Protein AF-A0A1E3R7S9-F1 (afdb_monomer)

Foldseek 3Di:
DFAAADDLVVLLVVLCVQLPDPQHDDPVRLVVLCVVLVFDQPDDPDRSSVRSSVSQVVVCVVVRGNVSVVVSVVVRLDCVVCVPPNVSNCVVVVNDVPPPPPPDPPDDDDDDD

Radius of gyration: 19.8 Å; Cα contacts (8 Å, |Δi|>4): 98; chains: 1; bounding box: 71×35×35 Å

pLDDT: mean 77.7, std 20.43, range [36.31, 97.75]

Structure (mmCIF, N/CA/C/O backbone):
data_AF-A0A1E3R7S9-F1
#
_entry.id   AF-A0A1E3R7S9-F1
#
loop_
_atom_site.group_PDB
_atom_site.id
_atom_site.type_symbol
_atom_site.label_atom_id
_atom_site.label_alt_id
_atom_site.label_comp_id
_atom_site.label_asym_id
_atom_site.label_entity_id
_atom_site.label_seq_id
_atom_site.pdbx_PDB_ins_code
_atom_site.Cartn_x
_atom_site.Cartn_y
_atom_site.Cartn_z
_atom_site.occupancy
_atom_site.B_iso_or_equiv
_atom_site.auth_seq_id
_atom_site.auth_comp_id
_atom_site.auth_asym_id
_atom_site.auth_atom_id
_atom_site.pdbx_PDB_model_num
ATOM 1 N N . MET A 1 1 ? -3.585 -13.710 18.405 1.00 49.56 1 MET A N 1
ATOM 2 C CA . MET A 1 1 ? -3.808 -12.308 18.812 1.00 49.56 1 MET A CA 1
ATOM 3 C C . MET A 1 1 ? -3.700 -11.462 17.555 1.00 49.56 1 MET A C 1
ATOM 5 O O . MET A 1 1 ? -2.674 -11.603 16.899 1.00 49.56 1 MET A O 1
ATOM 9 N N . PRO A 1 2 ? -4.729 -10.700 17.144 1.00 64.00 2 PRO A N 1
ATOM 10 C CA . PRO A 1 2 ? -4.579 -9.788 16.014 1.00 64.00 2 PRO A CA 1
ATOM 11 C C . PRO A 1 2 ? -3.532 -8.725 16.364 1.00 64.00 2 PRO A C 1
ATOM 13 O O . PRO A 1 2 ? -3.499 -8.232 17.492 1.00 64.00 2 PRO A O 1
ATOM 16 N N . GLU A 1 3 ? -2.646 -8.423 15.420 1.00 73.31 3 GLU A N 1
ATOM 17 C CA . GLU A 1 3 ? -1.659 -7.356 15.574 1.00 73.31 3 GLU A CA 1
ATOM 18 C C . GLU A 1 3 ? -2.368 -6.004 15.731 1.00 73.31 3 GLU A C 1
ATOM 20 O O . GLU A 1 3 ? -3.411 -5.764 15.119 1.00 73.31 3 GLU A O 1
ATOM 25 N N . GLN A 1 4 ? -1.827 -5.117 16.566 1.00 86.94 4 GLN A N 1
ATOM 26 C CA . GLN A 1 4 ? -2.429 -3.806 16.777 1.00 86.94 4 GLN A CA 1
ATOM 27 C C . GLN A 1 4 ? -2.299 -2.931 15.523 1.00 86.94 4 GLN A C 1
ATOM 29 O O . GLN A 1 4 ? -1.280 -2.965 14.836 1.00 86.94 4 GLN A O 1
ATOM 34 N N . ALA A 1 5 ? -3.334 -2.133 15.239 1.00 93.50 5 ALA A N 1
ATOM 35 C CA . ALA A 1 5 ? -3.341 -1.181 14.133 1.00 93.50 5 ALA A CA 1
ATOM 36 C C . ALA A 1 5 ? -2.076 -0.305 14.123 1.00 93.50 5 ALA A C 1
ATOM 38 O O . ALA A 1 5 ? -1.662 0.245 15.149 1.00 93.50 5 ALA A O 1
ATOM 39 N N . TRP A 1 6 ? -1.470 -0.160 12.948 1.00 95.00 6 TRP A N 1
ATOM 40 C CA . TRP A 1 6 ? -0.283 0.660 12.762 1.00 95.00 6 TRP A CA 1
ATOM 41 C C . TRP A 1 6 ? -0.626 2.149 12.795 1.00 95.00 6 TRP A C 1
ATOM 43 O O . TRP A 1 6 ? -1.699 2.579 12.368 1.00 95.00 6 TRP A O 1
ATOM 53 N N . LYS A 1 7 ? 0.314 2.965 13.279 1.00 96.81 7 LYS A N 1
ATOM 54 C CA . LYS A 1 7 ? 0.189 4.429 13.253 1.00 96.81 7 LYS A CA 1
ATOM 55 C C . LYS A 1 7 ? 0.288 4.939 11.814 1.00 96.81 7 LYS A C 1
ATOM 57 O O . LYS A 1 7 ? 0.999 4.348 11.004 1.00 96.81 7 LYS A O 1
ATOM 62 N N . LEU A 1 8 ? -0.332 6.090 11.533 1.00 96.12 8 LEU A N 1
ATOM 63 C CA . LEU A 1 8 ? -0.296 6.715 10.204 1.00 96.12 8 LEU A CA 1
ATOM 64 C C . LEU A 1 8 ? 1.134 6.842 9.661 1.00 96.12 8 LEU A C 1
ATOM 66 O O . LEU A 1 8 ? 1.384 6.403 8.551 1.00 96.12 8 LEU A O 1
ATOM 70 N N . GLY A 1 9 ? 2.091 7.310 10.472 1.00 95.94 9 GLY A N 1
ATOM 71 C CA . GLY A 1 9 ? 3.488 7.436 10.034 1.00 95.94 9 GLY A CA 1
ATOM 72 C C . GLY A 1 9 ? 4.129 6.119 9.569 1.00 95.94 9 GLY A C 1
ATOM 73 O O . GLY A 1 9 ? 4.951 6.131 8.657 1.00 95.94 9 GLY A O 1
ATOM 74 N N . THR A 1 10 ? 3.728 4.976 10.136 1.00 96.44 10 THR A N 1
ATOM 75 C CA . THR A 1 10 ? 4.169 3.653 9.664 1.00 96.44 10 THR A CA 1
ATOM 76 C C . THR A 1 10 ? 3.558 3.331 8.300 1.00 96.44 10 THR A C 1
ATOM 78 O O . THR A 1 10 ? 4.271 2.877 7.409 1.00 96.44 10 THR A O 1
ATOM 81 N N . LEU A 1 11 ? 2.264 3.611 8.110 1.00 96.56 11 LEU A N 1
ATOM 82 C CA . LEU A 1 11 ? 1.581 3.433 6.823 1.00 96.56 11 LEU A CA 1
ATOM 83 C C . LEU A 1 11 ? 2.208 4.316 5.738 1.00 96.56 11 LEU A C 1
ATOM 85 O O . LEU A 1 11 ? 2.498 3.820 4.650 1.00 96.56 11 LEU A O 1
ATOM 89 N N . THR A 1 12 ? 2.494 5.580 6.059 1.00 95.88 12 THR A N 1
ATOM 90 C CA . THR A 1 12 ? 3.179 6.531 5.177 1.00 95.88 12 THR A CA 1
ATOM 91 C C . THR A 1 12 ? 4.543 6.003 4.747 1.00 95.88 12 THR A C 1
ATOM 93 O O . THR A 1 12 ? 4.834 5.954 3.554 1.00 95.88 12 THR A O 1
ATOM 96 N N . ALA A 1 13 ? 5.374 5.571 5.702 1.00 93.38 13 ALA A N 1
ATOM 97 C CA . ALA A 1 13 ? 6.723 5.092 5.416 1.00 93.38 13 ALA A CA 1
ATOM 98 C C . ALA A 1 13 ? 6.706 3.856 4.502 1.00 93.38 13 ALA A C 1
ATOM 100 O O . ALA A 1 13 ? 7.421 3.810 3.502 1.00 93.38 13 ALA A O 1
ATOM 101 N N . VAL A 1 14 ? 5.835 2.882 4.789 1.00 93.12 14 VAL A N 1
ATOM 102 C CA . VAL A 1 14 ? 5.661 1.692 3.942 1.00 93.12 14 VAL A CA 1
ATOM 103 C C . VAL A 1 14 ? 5.185 2.085 2.542 1.00 93.12 14 VAL A C 1
ATOM 105 O O . VAL A 1 14 ? 5.730 1.614 1.543 1.00 93.12 14 VAL A O 1
ATOM 108 N N . ALA A 1 15 ? 4.187 2.964 2.448 1.00 94.00 15 ALA A N 1
ATOM 109 C CA . ALA A 1 15 ? 3.637 3.407 1.174 1.00 94.00 15 ALA A CA 1
ATOM 110 C C . ALA A 1 15 ? 4.664 4.168 0.321 1.00 94.00 15 ALA A C 1
ATOM 112 O O . ALA A 1 15 ? 4.676 4.013 -0.900 1.00 94.00 15 ALA A O 1
ATOM 113 N N . GLN A 1 16 ? 5.543 4.955 0.945 1.00 90.94 16 GLN A N 1
ATOM 114 C CA . GLN A 1 16 ? 6.640 5.645 0.265 1.00 90.94 16 GLN A CA 1
ATOM 115 C C . GLN A 1 16 ? 7.668 4.664 -0.300 1.00 90.94 16 GLN A C 1
ATOM 117 O O . GLN A 1 16 ? 7.999 4.772 -1.476 1.00 90.94 16 GLN A O 1
ATOM 122 N N . VAL A 1 17 ? 8.093 3.666 0.482 1.00 88.88 17 VAL A N 1
ATOM 123 C CA . VAL A 1 17 ? 9.030 2.626 0.018 1.00 88.88 17 VAL A CA 1
ATOM 124 C C . VAL A 1 17 ? 8.440 1.833 -1.150 1.00 88.88 17 VAL A C 1
ATOM 126 O O . VAL A 1 17 ? 9.085 1.652 -2.179 1.00 88.88 17 VAL A O 1
ATOM 129 N N . LEU A 1 18 ? 7.187 1.388 -1.032 1.00 88.75 18 LEU A N 1
ATOM 130 C CA . LEU A 1 18 ? 6.524 0.626 -2.095 1.00 88.75 18 LEU A CA 1
ATOM 131 C C . LEU A 1 18 ? 6.176 1.488 -3.314 1.00 88.75 18 LEU A C 1
ATOM 133 O O . LEU A 1 18 ? 6.096 0.975 -4.428 1.00 88.75 18 LEU A O 1
ATOM 137 N N . GLY A 1 19 ? 5.941 2.783 -3.110 1.00 86.75 19 GLY A N 1
ATOM 138 C CA . GLY A 1 19 ? 5.589 3.753 -4.141 1.00 86.75 19 GLY A CA 1
ATOM 139 C C . GLY A 1 19 ? 6.782 4.445 -4.799 1.00 86.75 19 GLY A C 1
ATOM 140 O O . GLY A 1 19 ? 6.549 5.297 -5.662 1.00 86.75 19 GLY A O 1
ATOM 141 N N . ASP A 1 20 ? 8.016 4.097 -4.424 1.00 84.25 20 ASP A N 1
ATOM 142 C CA . ASP A 1 20 ? 9.240 4.727 -4.923 1.00 84.25 20 ASP A CA 1
ATOM 143 C C . ASP A 1 20 ? 9.319 4.731 -6.464 1.00 84.25 20 ASP A C 1
ATOM 145 O O . ASP A 1 20 ? 8.774 3.862 -7.156 1.00 84.25 20 ASP A O 1
ATOM 149 N N . THR A 1 21 ? 9.909 5.778 -7.037 1.00 63.34 21 THR A N 1
ATOM 150 C CA . THR A 1 21 ? 9.929 6.002 -8.490 1.00 63.34 21 THR A CA 1
ATOM 151 C C . THR A 1 21 ? 11.009 5.229 -9.231 1.00 63.34 21 THR A C 1
ATOM 153 O O . THR A 1 21 ? 10.804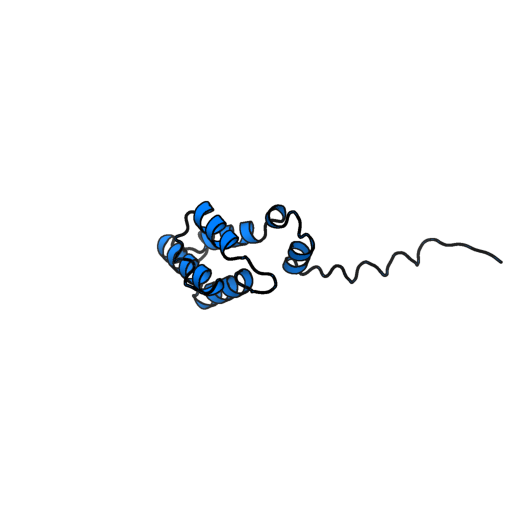 4.960 -10.413 1.00 63.34 21 THR A O 1
ATOM 156 N N . GLN A 1 22 ? 12.119 4.887 -8.578 1.00 64.94 22 GLN A N 1
ATOM 157 C CA . GLN A 1 22 ? 13.223 4.167 -9.209 1.00 64.94 22 GLN A CA 1
ATOM 158 C C . GLN A 1 22 ? 12.959 2.665 -9.162 1.00 64.94 22 GLN A C 1
ATOM 160 O O . GLN A 1 22 ? 12.951 2.010 -10.203 1.00 64.94 22 GLN A O 1
ATOM 165 N N . ASP A 1 23 ? 12.604 2.161 -7.979 1.00 66.06 23 ASP A N 1
ATOM 166 C CA . ASP A 1 23 ? 12.537 0.719 -7.732 1.00 66.06 23 ASP A CA 1
ATOM 167 C C . ASP A 1 23 ? 11.218 0.260 -7.100 1.00 66.06 23 ASP A C 1
ATOM 169 O O . ASP A 1 23 ? 11.098 -0.902 -6.707 1.00 66.06 23 ASP A O 1
ATOM 173 N N . GLY A 1 24 ? 10.210 1.133 -6.989 1.00 75.06 24 GLY A N 1
ATOM 174 C CA . GLY A 1 24 ? 8.894 0.822 -6.417 1.00 75.06 24 GLY A CA 1
ATOM 175 C C . GLY A 1 24 ? 7.886 0.235 -7.415 1.00 75.06 24 GLY A C 1
ATOM 176 O O . GLY A 1 24 ? 8.145 0.077 -8.608 1.00 75.06 24 GLY A O 1
ATOM 177 N N . LEU A 1 25 ? 6.694 -0.108 -6.923 1.00 84.00 25 LEU A N 1
ATOM 178 C CA . LEU A 1 25 ? 5.573 -0.570 -7.744 1.00 84.00 25 LEU A CA 1
ATOM 179 C C . LEU A 1 25 ? 5.150 0.529 -8.728 1.00 84.00 25 LEU A C 1
ATOM 181 O O . LEU A 1 25 ? 5.126 1.718 -8.391 1.00 84.00 25 LEU A O 1
ATOM 185 N N . ASN A 1 26 ? 4.785 0.147 -9.951 1.00 88.31 26 ASN A N 1
ATOM 186 C CA . ASN A 1 26 ? 4.164 1.070 -10.898 1.00 88.31 26 ASN A CA 1
ATOM 187 C C . ASN A 1 26 ? 2.643 1.186 -10.657 1.00 88.31 26 ASN A C 1
ATOM 189 O O . ASN A 1 26 ? 2.041 0.396 -9.929 1.00 88.31 26 ASN A O 1
ATOM 193 N N . GLY A 1 27 ? 2.002 2.180 -11.280 1.00 88.19 27 GLY A N 1
ATOM 194 C CA . GLY A 1 27 ? 0.572 2.444 -11.080 1.00 88.19 27 GLY A CA 1
ATOM 195 C C . GLY A 1 27 ? -0.349 1.275 -11.458 1.00 88.19 27 GLY A C 1
ATOM 196 O O . GLY A 1 27 ? -1.391 1.098 -10.824 1.00 88.19 27 GLY A O 1
ATOM 197 N N . TYR A 1 28 ? 0.040 0.461 -12.443 1.00 88.94 28 TYR A N 1
ATOM 198 C CA . TYR A 1 28 ? -0.707 -0.730 -12.849 1.00 88.94 28 TYR A CA 1
ATOM 199 C C . TYR A 1 28 ? -0.591 -1.847 -11.803 1.00 88.94 28 TYR A C 1
ATOM 201 O O . TYR A 1 28 ? -1.607 -2.383 -11.365 1.00 88.94 28 TYR A O 1
ATOM 209 N N . GLN A 1 29 ? 0.626 -2.142 -11.335 1.00 89.50 29 GLN A N 1
ATOM 210 C CA . GLN A 1 29 ? 0.880 -3.145 -10.294 1.00 89.50 29 GLN A CA 1
ATOM 211 C C . GLN A 1 29 ? 0.150 -2.814 -8.989 1.00 89.50 29 GLN A C 1
ATOM 213 O O . GLN A 1 29 ? -0.410 -3.709 -8.361 1.00 89.50 29 GLN A O 1
ATOM 218 N N . ILE A 1 30 ? 0.108 -1.531 -8.611 1.00 92.69 30 ILE A N 1
ATOM 219 C CA . ILE A 1 30 ? -0.652 -1.068 -7.443 1.00 92.69 30 ILE A CA 1
ATOM 220 C C . ILE A 1 30 ? -2.135 -1.421 -7.599 1.00 92.69 30 ILE A C 1
ATOM 222 O O . ILE A 1 30 ? -2.695 -2.068 -6.722 1.00 92.69 30 ILE A O 1
ATOM 226 N N . GLY A 1 31 ? -2.755 -1.064 -8.729 1.00 93.19 31 GLY A N 1
ATOM 227 C CA . GLY A 1 31 ? -4.171 -1.367 -8.968 1.00 93.19 31 GLY A CA 1
ATOM 228 C C . GLY A 1 31 ? -4.466 -2.869 -8.979 1.00 93.19 31 GLY A C 1
ATOM 229 O O . GLY A 1 31 ? -5.432 -3.313 -8.366 1.00 93.19 31 GLY A O 1
ATOM 230 N N . GLN A 1 32 ? -3.600 -3.665 -9.614 1.00 92.19 32 GLN A N 1
ATOM 231 C CA . GLN A 1 32 ? -3.726 -5.126 -9.644 1.00 92.19 32 GLN A CA 1
ATOM 232 C C . GLN A 1 32 ? -3.663 -5.744 -8.241 1.00 92.19 32 GLN A C 1
ATOM 234 O O . GLN A 1 32 ? -4.498 -6.582 -7.902 1.00 92.19 32 GLN A O 1
ATOM 239 N N . LEU A 1 33 ? -2.702 -5.329 -7.408 1.00 93.44 33 LEU A N 1
ATOM 240 C CA . LEU A 1 33 ? -2.560 -5.847 -6.045 1.00 93.44 33 LEU A CA 1
ATOM 241 C C . LEU A 1 33 ? -3.708 -5.404 -5.133 1.00 93.44 33 LEU A C 1
ATOM 243 O O . LEU A 1 33 ? -4.234 -6.233 -4.392 1.00 93.44 33 LEU A O 1
ATOM 247 N N . LEU A 1 34 ? -4.127 -4.136 -5.212 1.00 95.56 34 LEU A N 1
ATOM 248 C CA . LEU A 1 34 ? -5.275 -3.631 -4.452 1.00 95.56 34 LEU A CA 1
ATOM 249 C C . LEU A 1 34 ? -6.550 -4.404 -4.813 1.00 95.56 34 LEU A C 1
ATOM 251 O O . LEU A 1 34 ? -7.226 -4.916 -3.920 1.00 95.56 34 LEU A O 1
ATOM 255 N N . GLY A 1 35 ? -6.818 -4.595 -6.109 1.00 95.19 35 GLY A N 1
ATOM 256 C CA . GLY A 1 35 ? -7.956 -5.385 -6.583 1.00 95.19 35 GLY A CA 1
ATOM 257 C C . GLY A 1 35 ? -7.894 -6.847 -6.134 1.00 95.19 35 GLY A C 1
ATOM 258 O O . GLY A 1 35 ? -8.861 -7.363 -5.575 1.00 95.19 35 GLY A O 1
ATOM 259 N N . ARG A 1 36 ? -6.737 -7.509 -6.291 1.00 94.44 36 ARG A N 1
ATOM 260 C CA . ARG A 1 36 ? -6.533 -8.909 -5.870 1.00 94.44 36 ARG A CA 1
ATOM 261 C C . ARG A 1 36 ? -6.766 -9.113 -4.372 1.00 94.44 36 ARG A C 1
ATOM 263 O O . ARG A 1 36 ? -7.236 -10.173 -3.967 1.00 94.44 36 ARG A O 1
ATOM 270 N N . LEU A 1 37 ? -6.422 -8.123 -3.550 1.00 95.12 37 LEU A N 1
ATOM 271 C CA . LEU A 1 37 ? -6.549 -8.186 -2.093 1.00 95.12 37 LEU A CA 1
ATOM 272 C C . LEU A 1 37 ? -7.852 -7.580 -1.559 1.00 95.12 37 LEU A C 1
ATOM 274 O O . LEU A 1 37 ? -8.027 -7.506 -0.339 1.00 95.12 37 LEU A O 1
ATOM 278 N N . ASN A 1 38 ? -8.774 -7.200 -2.451 1.00 95.75 38 ASN A N 1
ATOM 279 C CA . ASN A 1 38 ? -10.035 -6.542 -2.121 1.00 95.75 38 ASN A CA 1
ATOM 280 C C . ASN A 1 38 ? -9.817 -5.314 -1.216 1.00 95.75 38 ASN A C 1
ATOM 282 O O . ASN A 1 38 ? -10.396 -5.187 -0.133 1.00 95.75 38 ASN A O 1
ATOM 286 N N . MET A 1 39 ? -8.880 -4.460 -1.618 1.00 96.62 39 MET A N 1
ATOM 287 C CA . MET A 1 39 ? -8.585 -3.180 -0.987 1.00 96.62 39 MET A CA 1
ATOM 288 C C . MET A 1 39 ? -9.111 -2.072 -1.892 1.00 96.62 39 MET A C 1
ATOM 290 O O . MET A 1 39 ? -8.876 -2.097 -3.100 1.00 96.62 39 MET A O 1
ATOM 294 N N . GLU A 1 40 ? -9.833 -1.117 -1.309 1.00 96.12 40 GLU A N 1
ATOM 295 C CA . GLU A 1 40 ? -10.384 0.010 -2.056 1.00 96.12 40 GLU A CA 1
ATOM 296 C C . GLU A 1 40 ? -9.259 0.845 -2.674 1.00 96.12 40 GLU A C 1
ATOM 298 O O . GLU A 1 40 ? -8.295 1.217 -2.000 1.00 96.12 40 GLU A O 1
ATOM 303 N N . ASP A 1 41 ? -9.393 1.135 -3.964 1.00 95.31 41 ASP A N 1
ATOM 304 C CA . ASP A 1 41 ? -8.429 1.916 -4.717 1.00 95.31 41 ASP A CA 1
ATOM 305 C C . ASP A 1 41 ? -8.925 3.364 -4.873 1.00 95.31 41 ASP A C 1
ATOM 307 O O . ASP A 1 41 ? -9.890 3.599 -5.603 1.00 95.31 41 ASP A O 1
ATOM 311 N N . PRO A 1 42 ? -8.273 4.355 -4.234 1.00 92.06 42 PRO A N 1
ATOM 312 C CA . PRO A 1 42 ? -8.676 5.761 -4.312 1.00 92.06 42 PRO A CA 1
ATOM 313 C C . PRO A 1 42 ? -8.410 6.388 -5.693 1.00 92.06 42 PRO A C 1
ATOM 315 O O . PRO A 1 42 ? -8.766 7.543 -5.925 1.00 92.06 42 PRO A O 1
ATOM 318 N N . GLY A 1 43 ? -7.797 5.640 -6.617 1.00 85.69 43 GLY A N 1
ATOM 319 C CA . GLY A 1 43 ? -7.636 6.013 -8.015 1.00 85.69 43 GLY A CA 1
ATOM 320 C C . GLY A 1 43 ? -6.245 6.539 -8.375 1.00 85.69 43 GLY A C 1
ATOM 321 O O . GLY A 1 43 ? -5.418 6.895 -7.533 1.00 85.69 43 GLY A O 1
ATOM 322 N N . ALA A 1 44 ? -5.978 6.594 -9.683 1.00 78.94 44 ALA A N 1
ATOM 323 C CA . ALA A 1 44 ? -4.670 6.945 -10.246 1.00 78.94 44 ALA A CA 1
ATOM 324 C C . ALA A 1 44 ? -4.358 8.457 -10.270 1.00 78.94 44 ALA A C 1
ATOM 326 O O . ALA A 1 44 ? -3.268 8.838 -10.686 1.00 78.94 44 ALA A O 1
ATOM 327 N N . GLY A 1 45 ? -5.286 9.316 -9.827 1.00 84.44 45 GLY A N 1
ATOM 328 C CA . GLY A 1 45 ? -5.070 10.768 -9.726 1.00 84.44 45 GLY A CA 1
ATOM 329 C C . GLY A 1 45 ? -4.135 11.185 -8.582 1.00 84.44 45 GLY A C 1
ATOM 330 O O . GLY A 1 45 ? -3.716 12.338 -8.514 1.00 84.44 45 GLY A O 1
ATOM 331 N N . LEU A 1 46 ? -3.797 10.255 -7.685 1.00 87.94 46 LEU A N 1
ATOM 332 C CA . LEU A 1 46 ? -2.850 10.454 -6.592 1.00 87.94 46 LEU A CA 1
ATOM 333 C C . LEU A 1 46 ? -1.438 10.017 -6.996 1.00 87.94 46 LEU A C 1
ATOM 335 O O . LEU A 1 46 ? -1.249 9.138 -7.840 1.00 87.94 46 LEU A O 1
ATOM 339 N N . THR A 1 47 ? -0.421 10.566 -6.323 1.00 92.44 47 THR A N 1
ATOM 340 C CA . THR A 1 47 ? 0.922 9.976 -6.401 1.00 92.44 47 THR A CA 1
ATOM 341 C C . THR A 1 47 ? 0.870 8.527 -5.908 1.00 92.44 47 THR A C 1
ATOM 343 O O . THR A 1 47 ? 0.066 8.185 -5.040 1.00 92.44 47 THR A O 1
ATOM 346 N N . LYS A 1 48 ? 1.745 7.664 -6.437 1.00 92.44 48 LYS A N 1
ATOM 347 C CA . LYS A 1 48 ? 1.757 6.223 -6.128 1.00 92.44 48 LYS A CA 1
ATOM 348 C C . LYS A 1 48 ? 1.733 5.932 -4.623 1.00 92.44 48 LYS A C 1
ATOM 350 O O . LYS A 1 48 ? 0.924 5.129 -4.171 1.00 92.44 48 LYS A O 1
ATOM 355 N N . TRP A 1 49 ? 2.572 6.624 -3.852 1.00 93.50 49 TRP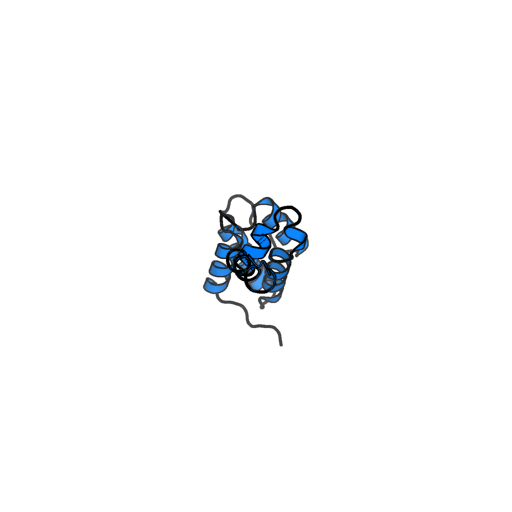 A N 1
ATOM 356 C CA . TRP A 1 49 ? 2.628 6.446 -2.403 1.00 93.50 49 TRP A CA 1
ATOM 357 C C . TRP A 1 49 ? 1.372 6.967 -1.689 1.00 93.50 49 TRP A C 1
ATOM 359 O O . TRP A 1 49 ? 0.890 6.299 -0.785 1.00 93.50 49 TRP A O 1
ATOM 369 N N . LYS A 1 50 ? 0.777 8.092 -2.117 1.00 95.44 50 LYS A N 1
ATOM 370 C CA . LYS A 1 50 ? -0.477 8.601 -1.524 1.00 95.44 50 LYS A CA 1
ATOM 371 C C . LYS A 1 50 ? -1.646 7.661 -1.798 1.00 95.44 50 LYS A C 1
ATOM 373 O O . LYS A 1 50 ? -2.455 7.414 -0.916 1.00 95.44 50 LYS A O 1
ATOM 378 N N . ARG A 1 51 ? -1.706 7.088 -3.005 1.00 95.88 51 ARG A N 1
ATOM 379 C CA . ARG A 1 51 ? -2.692 6.059 -3.369 1.00 95.88 51 ARG A CA 1
ATOM 380 C C . ARG A 1 51 ? -2.594 4.835 -2.455 1.00 95.88 51 ARG A C 1
ATOM 382 O O . ARG A 1 51 ? -3.619 4.326 -2.019 1.00 95.88 51 ARG A O 1
ATOM 389 N N . LEU A 1 52 ? -1.372 4.380 -2.165 1.00 96.50 52 LEU A N 1
ATOM 390 C CA . LEU A 1 52 ? -1.123 3.257 -1.256 1.00 96.50 52 LEU A CA 1
ATOM 391 C C . LEU A 1 52 ? -1.455 3.604 0.199 1.00 96.50 52 LEU A C 1
ATOM 393 O O . LEU A 1 52 ? -2.141 2.827 0.851 1.00 96.50 52 LEU A O 1
ATOM 397 N N . GLU A 1 53 ? -1.016 4.762 0.693 1.00 97.38 53 GLU A N 1
ATOM 398 C CA . GLU A 1 53 ? -1.311 5.227 2.053 1.00 97.38 53 GLU A CA 1
ATOM 399 C C . GLU A 1 53 ? -2.821 5.290 2.302 1.00 97.38 53 GLU A C 1
ATOM 401 O O . GLU A 1 53 ? -3.309 4.679 3.250 1.00 97.38 53 GLU A O 1
ATOM 406 N N . GLU A 1 54 ? -3.568 5.950 1.415 1.00 97.50 54 GLU A N 1
ATOM 407 C CA . GLU A 1 54 ? -5.028 6.052 1.489 1.00 97.50 54 GLU A CA 1
ATOM 408 C C . GLU A 1 54 ? -5.699 4.672 1.488 1.00 97.50 54 GLU A C 1
ATOM 410 O O . GLU A 1 54 ? -6.553 4.394 2.332 1.00 97.50 54 GLU A O 1
ATOM 415 N N . ALA A 1 55 ? -5.282 3.771 0.593 1.00 97.75 55 ALA A N 1
ATOM 416 C CA . ALA A 1 55 ? -5.812 2.410 0.547 1.00 97.75 55 ALA A CA 1
ATOM 417 C C . ALA A 1 55 ? -5.510 1.622 1.837 1.00 97.75 55 ALA A C 1
ATOM 419 O O . ALA A 1 55 ? -6.357 0.870 2.327 1.00 97.75 55 ALA A O 1
ATOM 420 N N . PHE A 1 56 ? -4.318 1.798 2.415 1.00 97.75 56 PHE A N 1
ATOM 421 C CA . PHE A 1 56 ? -3.914 1.136 3.655 1.00 97.75 56 PHE A CA 1
ATOM 422 C C . PHE A 1 56 ? -4.680 1.673 4.861 1.00 97.75 56 PHE A C 1
ATOM 424 O O . PHE A 1 56 ? -5.170 0.880 5.663 1.00 97.75 56 PHE A O 1
ATOM 431 N N . VAL A 1 57 ? -4.838 2.995 4.963 1.00 97.69 57 VAL A N 1
ATOM 432 C CA . VAL A 1 57 ? -5.629 3.643 6.017 1.00 97.69 57 VAL A CA 1
ATOM 433 C C . VAL A 1 57 ? -7.073 3.157 5.967 1.00 97.69 57 VAL A C 1
ATOM 435 O O . VAL A 1 57 ? -7.583 2.682 6.981 1.00 97.69 57 VAL A O 1
ATOM 438 N N . ARG A 1 58 ? -7.722 3.204 4.793 1.00 97.44 58 ARG A N 1
ATOM 439 C CA . ARG A 1 58 ? -9.106 2.727 4.623 1.00 97.44 58 ARG A CA 1
ATOM 440 C C . ARG A 1 58 ? -9.235 1.277 5.056 1.00 97.44 58 ARG A C 1
ATOM 442 O O . ARG A 1 58 ? -10.074 0.953 5.893 1.0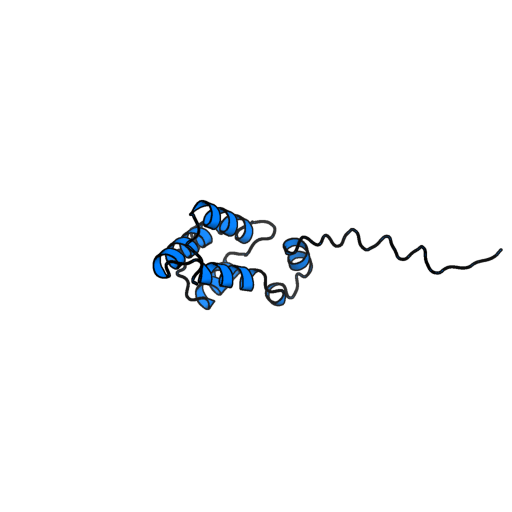0 97.44 58 ARG A O 1
ATOM 449 N N . ARG A 1 59 ? -8.346 0.416 4.553 1.00 97.38 59 ARG A N 1
ATOM 450 C CA . ARG A 1 59 ? -8.394 -1.012 4.853 1.00 97.38 59 ARG A CA 1
ATOM 451 C C . ARG A 1 59 ? -8.161 -1.316 6.332 1.00 97.38 59 ARG A C 1
ATOM 453 O O . ARG A 1 59 ? -8.880 -2.135 6.896 1.00 97.38 59 ARG A O 1
ATOM 460 N N . GLN A 1 60 ? -7.185 -0.667 6.962 1.00 96.31 60 GLN A N 1
ATOM 461 C CA . GLN A 1 60 ? -6.910 -0.860 8.384 1.00 96.31 60 GLN A CA 1
ATOM 462 C C . GLN A 1 60 ? -8.052 -0.343 9.258 1.00 96.31 60 GLN A C 1
ATOM 464 O O . GLN A 1 60 ? -8.371 -0.980 10.256 1.00 96.31 60 GLN A O 1
ATOM 469 N N . ASN A 1 61 ? -8.686 0.772 8.891 1.00 95.44 61 ASN A N 1
ATOM 470 C CA . ASN A 1 61 ? -9.840 1.294 9.621 1.00 95.44 61 ASN A CA 1
ATOM 471 C C . ASN A 1 61 ? -11.037 0.335 9.549 1.00 95.44 61 ASN A C 1
ATOM 473 O O . ASN A 1 61 ? -11.764 0.206 10.530 1.00 95.44 61 ASN A O 1
ATOM 477 N N . THR A 1 62 ? -11.225 -0.359 8.422 1.00 95.12 62 THR A N 1
ATOM 478 C CA . THR A 1 62 ? -12.247 -1.408 8.283 1.00 95.12 62 THR A CA 1
ATOM 479 C C . THR A 1 62 ? -11.920 -2.651 9.110 1.00 95.12 62 THR A C 1
ATOM 481 O O . THR A 1 62 ? -12.794 -3.176 9.792 1.00 95.12 62 THR A O 1
ATOM 484 N N . ASP A 1 63 ? -10.676 -3.131 9.051 1.00 94.12 63 ASP A N 1
ATOM 485 C CA . ASP A 1 63 ? -10.286 -4.401 9.676 1.00 94.12 63 ASP A 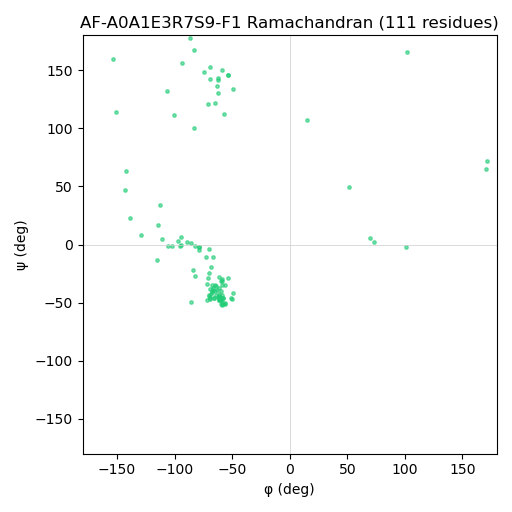CA 1
ATOM 486 C C . ASP A 1 63 ? -9.937 -4.255 11.177 1.00 94.12 63 ASP A C 1
ATOM 488 O O . ASP A 1 63 ? -9.940 -5.236 11.918 1.00 94.12 63 ASP A O 1
ATOM 492 N N . GLY A 1 64 ? -9.577 -3.053 11.636 1.00 94.50 64 GLY A N 1
ATOM 493 C CA . GLY A 1 64 ? -9.070 -2.786 12.989 1.00 94.50 64 GLY A CA 1
ATOM 494 C C . GLY A 1 64 ? -7.635 -3.274 13.251 1.00 94.50 64 GLY A C 1
ATOM 495 O O . GLY A 1 64 ? -7.129 -3.126 14.363 1.00 94.50 64 GLY A O 1
ATOM 496 N N . HIS A 1 65 ? -6.966 -3.850 12.247 1.00 93.88 65 HIS A N 1
ATOM 497 C CA . HIS A 1 65 ? -5.627 -4.441 12.352 1.00 93.88 65 HIS A CA 1
ATOM 498 C C . HIS A 1 65 ? -4.877 -4.416 10.999 1.00 93.88 65 HIS A C 1
A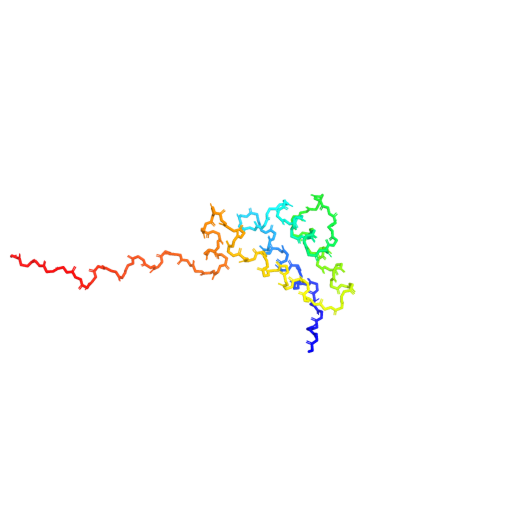TOM 500 O O . HIS A 1 65 ? -5.516 -4.368 9.942 1.00 93.88 65 HIS A O 1
ATOM 506 N N . PRO A 1 66 ? -3.534 -4.524 10.971 1.00 94.56 66 PRO A N 1
ATOM 507 C CA . PRO A 1 66 ? -2.729 -4.317 9.763 1.00 94.56 66 PRO A CA 1
ATOM 508 C C . PRO A 1 66 ? -2.577 -5.556 8.865 1.00 94.56 66 PRO A C 1
ATOM 510 O O . PRO A 1 66 ? -1.910 -5.486 7.835 1.00 94.56 66 PRO A O 1
ATOM 513 N N . GLN A 1 67 ? -3.194 -6.694 9.208 1.00 95.12 67 GLN A N 1
ATOM 514 C CA . GLN A 1 67 ? -2.965 -7.981 8.533 1.00 95.12 67 GLN A CA 1
ATOM 515 C C . GLN A 1 67 ? -3.053 -7.904 7.001 1.00 95.12 67 GLN A C 1
ATOM 517 O O . GLN A 1 67 ? -2.231 -8.491 6.297 1.00 95.12 67 GLN A O 1
ATOM 522 N N . ARG A 1 68 ? -4.030 -7.166 6.459 1.00 95.62 68 ARG A N 1
ATOM 523 C CA . ARG A 1 68 ? -4.185 -7.044 5.005 1.00 95.62 68 ARG A CA 1
ATOM 524 C C . ARG A 1 68 ? -3.038 -6.268 4.353 1.00 95.62 68 ARG A C 1
AT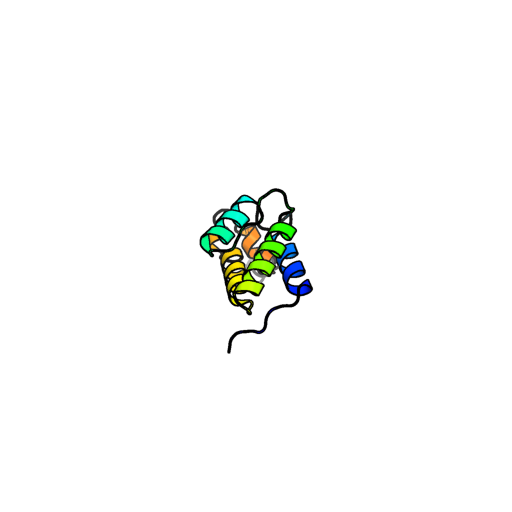OM 526 O O . ARG A 1 68 ? -2.627 -6.619 3.251 1.00 95.62 68 ARG A O 1
ATOM 533 N N . ILE A 1 69 ? -2.505 -5.260 5.040 1.00 95.69 69 ILE A N 1
ATOM 534 C CA . ILE A 1 69 ? -1.348 -4.477 4.589 1.00 95.69 69 ILE A CA 1
ATOM 535 C C . ILE A 1 69 ? -0.095 -5.360 4.596 1.00 95.69 69 ILE A C 1
ATOM 537 O O . ILE A 1 69 ? 0.679 -5.334 3.646 1.00 95.69 69 ILE A O 1
ATOM 541 N N . ILE A 1 70 ? 0.069 -6.219 5.606 1.00 94.31 70 ILE A N 1
ATOM 542 C CA . ILE A 1 70 ? 1.173 -7.190 5.665 1.00 94.31 70 ILE A CA 1
ATOM 543 C C . ILE A 1 70 ? 1.113 -8.149 4.474 1.00 94.31 70 ILE A C 1
ATOM 545 O O . ILE A 1 70 ? 2.110 -8.339 3.781 1.00 94.31 70 ILE A O 1
ATOM 549 N N . THR A 1 71 ? -0.066 -8.696 4.175 1.00 94.00 71 THR A N 1
ATOM 550 C CA . THR A 1 71 ? -0.264 -9.539 2.988 1.00 94.00 71 THR A CA 1
ATOM 551 C C . THR A 1 71 ? 0.014 -8.775 1.689 1.00 94.00 71 THR A C 1
ATOM 553 O O . THR A 1 71 ? 0.611 -9.334 0.770 1.00 94.00 71 THR A O 1
ATOM 556 N N . PHE A 1 72 ? -0.346 -7.488 1.610 1.00 94.94 72 PHE A N 1
ATOM 557 C CA . PHE A 1 72 ? 0.021 -6.636 0.475 1.00 94.94 72 PHE A CA 1
ATOM 558 C C . PHE A 1 72 ? 1.538 -6.552 0.302 1.00 94.94 72 PHE A C 1
ATOM 560 O O . PHE A 1 72 ? 2.032 -6.784 -0.800 1.00 94.94 72 PHE A O 1
ATOM 567 N N . ILE A 1 73 ? 2.279 -6.272 1.378 1.00 91.38 73 ILE A N 1
ATOM 568 C CA . ILE A 1 73 ? 3.747 -6.201 1.357 1.00 91.38 73 ILE A CA 1
ATOM 569 C C . ILE A 1 73 ? 4.339 -7.539 0.905 1.00 91.38 73 ILE A C 1
ATOM 571 O O . ILE A 1 73 ? 5.201 -7.558 0.032 1.00 91.38 73 ILE A O 1
ATOM 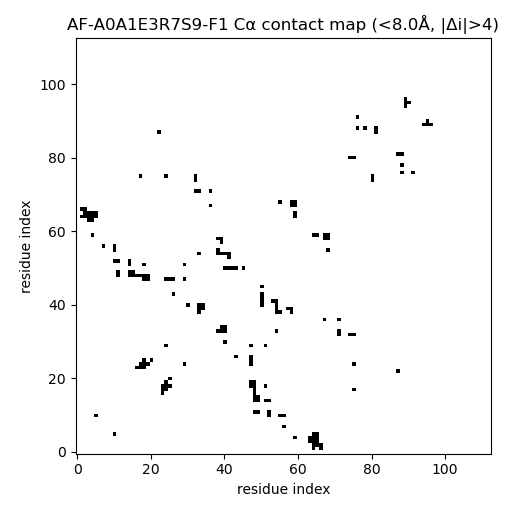575 N N . GLN A 1 74 ? 3.849 -8.658 1.443 1.00 89.75 74 GLN A N 1
ATOM 576 C CA . GLN A 1 74 ? 4.310 -9.997 1.068 1.00 89.75 74 GLN A CA 1
ATOM 577 C C . GLN A 1 74 ? 4.133 -10.265 -0.430 1.00 89.75 74 GLN A C 1
ATOM 579 O O . GLN A 1 74 ? 5.074 -10.706 -1.082 1.00 89.75 74 GLN A O 1
ATOM 584 N N . HIS A 1 75 ? 2.970 -9.937 -1.002 1.00 88.25 75 HIS A N 1
ATOM 585 C CA . HIS A 1 75 ? 2.762 -10.067 -2.444 1.00 88.25 75 HIS A CA 1
ATOM 586 C C . HIS A 1 75 ? 3.613 -9.079 -3.245 1.00 88.25 75 HIS A C 1
ATOM 588 O O . HIS A 1 75 ? 4.185 -9.457 -4.260 1.00 88.25 75 HIS A O 1
ATOM 594 N N . ALA A 1 76 ? 3.751 -7.831 -2.800 1.00 85.50 76 ALA A N 1
ATOM 595 C CA . ALA A 1 76 ? 4.610 -6.853 -3.464 1.00 85.50 76 ALA A CA 1
ATOM 596 C C . ALA A 1 76 ? 6.090 -7.284 -3.487 1.00 85.50 76 ALA A C 1
ATOM 598 O O . ALA A 1 76 ? 6.821 -6.905 -4.402 1.00 85.50 76 ALA A O 1
ATOM 599 N N . MET A 1 77 ? 6.513 -8.087 -2.506 1.00 78.88 77 MET A N 1
ATOM 600 C CA . MET A 1 77 ? 7.862 -8.641 -2.375 1.00 78.88 77 MET A CA 1
ATOM 601 C C . MET A 1 77 ? 8.025 -10.049 -2.971 1.00 78.88 77 MET A C 1
ATOM 603 O O . MET A 1 77 ? 9.135 -10.577 -2.955 1.00 78.88 77 MET A O 1
ATOM 607 N N . ASP A 1 78 ? 6.968 -10.645 -3.529 1.00 74.06 78 ASP A N 1
ATOM 608 C CA . ASP A 1 78 ? 7.021 -11.991 -4.106 1.00 74.06 78 ASP A CA 1
ATOM 609 C C . ASP A 1 78 ? 7.954 -12.028 -5.337 1.00 74.06 78 ASP A C 1
ATOM 611 O O . ASP A 1 78 ? 7.703 -11.288 -6.297 1.00 74.06 78 ASP A O 1
ATOM 615 N N . PRO A 1 79 ? 9.008 -12.873 -5.355 1.00 59.94 79 PRO A N 1
ATOM 616 C CA . PRO A 1 79 ? 9.946 -12.989 -6.474 1.00 59.94 79 PRO A CA 1
ATOM 617 C C . PRO A 1 79 ? 9.261 -13.246 -7.824 1.00 59.94 79 PRO A C 1
ATOM 619 O O . PRO A 1 79 ? 9.767 -12.801 -8.856 1.00 59.94 79 PRO A O 1
ATOM 622 N N . THR A 1 80 ? 8.090 -13.895 -7.853 1.00 62.25 80 THR A N 1
ATOM 623 C CA . THR A 1 80 ? 7.373 -14.150 -9.113 1.00 62.25 80 THR A CA 1
ATOM 624 C C . THR A 1 80 ? 6.823 -12.875 -9.756 1.00 62.25 80 THR A C 1
ATOM 626 O O . THR A 1 80 ? 6.569 -12.851 -10.957 1.00 62.25 80 THR A O 1
ATOM 629 N N . ASN A 1 81 ? 6.672 -11.788 -8.992 1.00 61.03 81 ASN A N 1
ATOM 630 C CA . ASN A 1 81 ? 6.284 -10.479 -9.527 1.00 61.03 81 ASN A CA 1
ATOM 631 C C . ASN A 1 81 ? 7.455 -9.724 -10.191 1.00 61.03 81 ASN A C 1
ATOM 633 O O . ASN A 1 81 ? 7.240 -8.650 -10.755 1.00 61.03 81 ASN A O 1
ATOM 637 N N . TYR A 1 82 ? 8.668 -10.292 -10.168 1.00 55.81 82 TYR A N 1
ATOM 638 C CA . TYR A 1 82 ? 9.879 -9.756 -10.804 1.00 55.81 82 TYR A CA 1
ATOM 639 C C . TYR A 1 82 ? 10.397 -10.644 -11.942 1.00 55.81 82 TYR A C 1
ATOM 641 O O . TYR A 1 82 ? 11.549 -10.505 -12.356 1.00 55.81 82 TYR A O 1
ATOM 649 N N . VAL A 1 83 ? 9.580 -11.567 -12.462 1.00 43.38 83 VAL A N 1
ATOM 650 C CA . VAL A 1 83 ? 9.950 -12.389 -13.625 1.00 43.38 83 VAL A CA 1
ATOM 651 C C . VAL A 1 83 ? 10.307 -11.456 -14.792 1.00 43.38 83 VAL A C 1
ATOM 653 O O . VAL A 1 83 ? 9.458 -10.727 -15.299 1.00 43.38 83 VAL A O 1
ATOM 656 N N . GLY A 1 84 ? 11.591 -11.441 -15.171 1.00 45.84 84 GLY A N 1
ATOM 657 C CA . GLY A 1 84 ? 12.159 -10.547 -16.191 1.00 45.84 84 GLY A CA 1
ATOM 658 C C . GLY A 1 84 ? 12.937 -9.325 -15.672 1.00 45.84 84 GLY A C 1
ATOM 659 O O . GLY A 1 84 ? 13.468 -8.588 -16.496 1.00 45.84 84 GLY A O 1
ATOM 660 N N . ARG A 1 85 ? 13.020 -9.103 -14.348 1.00 53.22 85 ARG A N 1
ATOM 661 C CA . ARG A 1 85 ? 13.856 -8.069 -13.690 1.00 53.22 85 ARG A CA 1
ATOM 662 C C . ARG A 1 85 ? 14.460 -8.575 -12.365 1.00 53.22 85 ARG A C 1
ATOM 664 O O . ARG A 1 85 ? 14.114 -8.059 -11.296 1.00 53.22 85 ARG A O 1
ATOM 671 N N . PRO A 1 86 ? 15.314 -9.614 -12.399 1.00 55.22 86 PRO A N 1
ATOM 672 C CA . PRO A 1 86 ? 15.870 -10.238 -11.195 1.00 55.22 86 PRO A CA 1
ATOM 673 C C . PRO A 1 86 ? 16.659 -9.251 -10.316 1.00 55.22 86 PRO A C 1
ATOM 675 O O . PRO A 1 86 ? 16.627 -9.372 -9.093 1.00 55.22 86 PRO A O 1
ATOM 678 N N . GLU A 1 87 ? 17.276 -8.224 -10.906 1.00 56.94 87 GLU A N 1
ATOM 679 C CA . GLU A 1 87 ? 17.979 -7.156 -10.186 1.00 56.94 87 GLU A CA 1
ATOM 680 C C . GLU A 1 87 ? 17.111 -6.409 -9.152 1.00 56.94 87 GLU A C 1
ATOM 682 O O . GLU A 1 87 ? 17.604 -6.064 -8.077 1.00 56.94 87 GLU A O 1
ATOM 687 N N . LEU A 1 88 ? 15.811 -6.218 -9.415 1.00 57.25 88 LEU A N 1
ATOM 688 C CA . LEU A 1 88 ? 14.894 -5.526 -8.497 1.00 57.25 88 LEU A CA 1
ATOM 689 C C . LEU A 1 88 ? 14.559 -6.363 -7.256 1.00 57.25 88 LEU A C 1
ATOM 691 O O . LEU A 1 88 ? 14.383 -5.815 -6.166 1.00 57.25 88 LEU A O 1
ATOM 695 N N . PHE A 1 89 ? 14.486 -7.688 -7.406 1.00 55.38 89 PHE A N 1
ATOM 696 C CA . PHE A 1 89 ? 14.307 -8.600 -6.276 1.00 55.38 89 PHE A CA 1
ATOM 697 C C . PHE A 1 89 ? 15.533 -8.560 -5.358 1.00 55.38 89 PHE A C 1
ATOM 699 O O . PHE A 1 89 ? 15.407 -8.425 -4.141 1.00 55.38 89 PHE A O 1
ATOM 706 N N . THR A 1 90 ? 16.726 -8.617 -5.950 1.00 58.94 90 THR A N 1
ATOM 707 C CA . THR A 1 90 ? 17.994 -8.599 -5.220 1.00 58.94 90 THR A CA 1
ATOM 708 C C . THR A 1 90 ? 18.222 -7.271 -4.484 1.00 58.94 90 THR A C 1
ATOM 710 O O . THR A 1 90 ? 18.608 -7.282 -3.315 1.00 58.94 90 THR A O 1
ATOM 713 N N . LEU A 1 91 ? 17.875 -6.138 -5.108 1.00 59.69 91 LEU A N 1
ATOM 714 C CA . LEU A 1 91 ? 17.923 -4.812 -4.484 1.00 59.69 91 LEU A CA 1
ATOM 715 C C . LEU A 1 91 ? 16.973 -4.688 -3.280 1.00 59.69 91 LEU A C 1
ATOM 717 O O . LEU A 1 91 ? 17.378 -4.208 -2.222 1.00 59.69 91 LEU A O 1
ATOM 721 N N . ARG A 1 92 ? 15.726 -5.164 -3.404 1.00 63.53 92 ARG A N 1
ATOM 722 C CA . ARG A 1 92 ? 14.724 -5.093 -2.323 1.00 63.53 92 ARG A CA 1
ATOM 723 C C . ARG A 1 92 ? 15.027 -6.023 -1.142 1.00 63.53 92 ARG A C 1
ATOM 725 O O . ARG A 1 92 ? 14.609 -5.724 -0.029 1.00 63.53 92 ARG A O 1
ATOM 732 N N . GLN A 1 93 ? 15.784 -7.101 -1.358 1.00 61.50 93 GLN A N 1
ATOM 733 C CA . GLN A 1 93 ? 16.286 -7.974 -0.286 1.00 61.50 93 GLN A CA 1
ATOM 734 C C . GLN A 1 93 ? 17.560 -7.436 0.396 1.00 61.50 93 GLN A C 1
ATOM 736 O O . GLN A 1 93 ? 18.084 -8.073 1.307 1.00 61.50 93 GLN A O 1
ATOM 741 N N . GLY A 1 94 ? 18.097 -6.288 -0.038 1.00 52.38 94 GLY A N 1
ATOM 742 C CA . GLY A 1 94 ? 19.328 -5.713 0.518 1.00 52.38 94 GLY A CA 1
ATOM 743 C C . GLY A 1 94 ? 20.604 -6.494 0.180 1.00 52.38 94 GLY A C 1
ATOM 744 O O . GLY A 1 94 ? 21.688 -6.149 0.651 1.00 52.38 94 GLY A O 1
ATOM 745 N N . LEU A 1 95 ? 20.512 -7.526 -0.660 1.00 51.38 95 LEU A N 1
ATOM 746 C CA . LEU A 1 95 ? 21.666 -8.271 -1.138 1.00 51.38 95 LEU A CA 1
ATOM 747 C C . LEU A 1 95 ? 22.255 -7.501 -2.316 1.00 51.38 95 LEU A C 1
ATOM 749 O O . LEU A 1 95 ? 21.753 -7.580 -3.426 1.00 51.38 95 LEU A O 1
ATOM 753 N N . ARG A 1 96 ? 23.328 -6.736 -2.112 1.00 42.28 96 ARG A N 1
ATOM 754 C CA . ARG A 1 96 ? 24.096 -6.200 -3.245 1.00 42.28 96 ARG A CA 1
ATOM 755 C C . ARG A 1 96 ? 24.853 -7.370 -3.900 1.00 42.28 96 ARG A C 1
ATOM 757 O O . ARG A 1 96 ? 25.683 -7.975 -3.224 1.00 42.28 96 ARG A O 1
ATOM 764 N N . PRO A 1 97 ? 24.649 -7.690 -5.194 1.00 47.47 97 PRO A N 1
ATOM 765 C CA . PRO A 1 97 ? 25.392 -8.767 -5.862 1.00 47.47 97 PRO A CA 1
ATOM 766 C C . PRO A 1 97 ? 26.893 -8.482 -6.028 1.00 47.47 97 PRO A C 1
ATOM 768 O O . PRO A 1 97 ? 27.645 -9.369 -6.417 1.00 47.47 97 PRO A O 1
ATOM 771 N N . ALA A 1 98 ? 27.347 -7.253 -5.768 1.00 46.50 98 ALA A N 1
ATOM 772 C CA . ALA A 1 98 ? 28.682 -6.798 -6.149 1.00 46.50 98 ALA A CA 1
ATOM 773 C C . ALA A 1 98 ? 29.831 -7.275 -5.237 1.00 46.50 98 ALA A C 1
ATOM 775 O O . ALA A 1 98 ? 30.985 -7.032 -5.570 1.00 46.50 98 ALA A O 1
ATOM 776 N N . GLU A 1 99 ? 29.561 -7.970 -4.127 1.00 46.56 99 GLU A N 1
ATOM 777 C CA . GLU A 1 99 ? 30.621 -8.434 -3.206 1.00 46.56 99 GLU A CA 1
ATOM 778 C C . GLU A 1 99 ? 30.958 -9.932 -3.347 1.00 46.56 99 GLU A C 1
ATOM 780 O O . GLU A 1 99 ? 31.890 -10.416 -2.710 1.00 46.56 99 GLU A 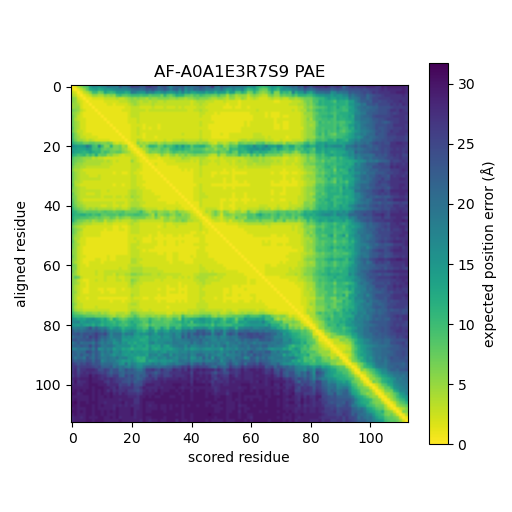O 1
ATOM 785 N N . TRP A 1 100 ? 30.278 -10.670 -4.236 1.00 42.19 100 TRP A N 1
ATOM 786 C CA . TRP A 1 100 ? 30.476 -12.123 -4.392 1.00 42.19 100 TRP A CA 1
ATOM 787 C C . TRP A 1 100 ? 31.430 -12.538 -5.527 1.00 42.19 100 TRP A C 1
ATOM 789 O O . TRP A 1 100 ? 31.642 -13.732 -5.728 1.00 42.19 100 TRP A O 1
ATOM 799 N N . CYS A 1 101 ? 32.054 -11.594 -6.245 1.00 43.97 101 CYS A N 1
ATOM 800 C CA . CYS A 1 101 ? 32.978 -11.918 -7.345 1.00 43.97 101 CYS A CA 1
ATOM 801 C C . CYS A 1 101 ? 34.476 -11.952 -6.987 1.00 43.97 101 CYS A C 1
ATOM 803 O O . CYS A 1 101 ? 35.263 -12.323 -7.849 1.00 43.97 101 CYS A O 1
ATOM 805 N N . THR A 1 102 ? 34.904 -11.668 -5.750 1.00 49.09 102 THR A N 1
ATOM 806 C CA . THR A 1 102 ? 36.353 -11.637 -5.412 1.00 49.09 102 THR A CA 1
ATOM 807 C C . THR A 1 102 ? 36.788 -12.750 -4.456 1.00 49.09 102 THR A C 1
ATOM 809 O O . THR A 1 102 ? 37.673 -12.570 -3.624 1.00 49.09 102 THR A O 1
ATOM 812 N N . SER A 1 103 ? 36.179 -13.935 -4.538 1.00 45.12 103 SER A N 1
ATOM 813 C CA . SER A 1 103 ? 36.655 -15.084 -3.750 1.00 45.12 103 SER A CA 1
ATOM 814 C C . SER A 1 103 ? 36.550 -16.413 -4.495 1.00 45.12 103 SER A C 1
ATOM 816 O O . SER A 1 103 ? 36.078 -17.417 -3.968 1.00 45.12 103 SER A O 1
ATOM 818 N N . ARG A 1 104 ? 36.997 -16.427 -5.758 1.00 42.53 104 ARG A N 1
ATOM 819 C CA . ARG A 1 104 ? 37.235 -17.678 -6.497 1.00 42.53 104 ARG A CA 1
ATOM 820 C C . ARG A 1 104 ? 38.506 -17.682 -7.355 1.00 42.53 104 ARG A C 1
ATOM 822 O O . ARG A 1 104 ? 38.607 -18.513 -8.245 1.00 42.53 104 ARG A O 1
ATOM 829 N N . ASP A 1 105 ? 39.482 -16.831 -7.028 1.00 46.00 105 ASP A N 1
ATOM 830 C CA . ASP A 1 105 ? 40.812 -16.815 -7.669 1.00 46.00 105 ASP A CA 1
ATOM 831 C C . ASP A 1 105 ? 41.961 -17.271 -6.744 1.00 46.00 105 ASP A C 1
ATOM 833 O O . ASP A 1 105 ? 43.117 -17.257 -7.148 1.00 46.00 105 ASP A O 1
ATOM 837 N N . LEU A 1 106 ? 41.683 -17.723 -5.511 1.00 48.72 106 LEU A N 1
ATOM 838 C CA . LEU A 1 106 ? 42.735 -18.155 -4.568 1.00 48.72 106 LEU A CA 1
ATOM 839 C C . LEU A 1 106 ? 42.858 -19.672 -4.358 1.00 48.72 106 LEU A C 1
ATOM 841 O O . LEU A 1 106 ? 43.730 -20.090 -3.602 1.00 48.72 106 LEU A O 1
ATOM 845 N N . ILE A 1 107 ? 42.022 -20.512 -4.985 1.00 49.53 107 ILE A N 1
ATOM 846 C CA . ILE A 1 107 ? 41.951 -21.938 -4.596 1.00 49.53 107 ILE A CA 1
ATOM 847 C C . ILE A 1 107 ? 42.404 -22.937 -5.673 1.00 49.53 107 ILE A C 1
ATOM 849 O O . ILE A 1 107 ? 42.701 -24.064 -5.308 1.00 49.53 107 ILE A O 1
ATOM 853 N N . ASN A 1 108 ? 42.583 -22.591 -6.953 1.00 39.84 108 ASN A N 1
ATOM 854 C CA . ASN A 1 108 ? 43.127 -23.566 -7.920 1.00 39.84 108 ASN A CA 1
ATOM 855 C C . ASN A 1 108 ? 43.914 -22.909 -9.061 1.00 39.84 108 ASN A C 1
ATOM 857 O O . ASN A 1 108 ? 43.317 -22.247 -9.904 1.00 39.84 108 ASN A O 1
ATOM 861 N N . GLY A 1 109 ? 45.229 -23.151 -9.134 1.00 36.31 109 GLY A N 1
ATOM 862 C CA . GLY A 1 109 ? 46.032 -22.701 -10.276 1.00 36.31 109 GLY A CA 1
ATOM 863 C C . GLY A 1 109 ? 47.544 -22.849 -10.126 1.00 36.31 109 GLY A C 1
ATOM 864 O O . GLY A 1 109 ? 48.269 -21.866 -10.096 1.00 36.31 109 GLY A O 1
ATOM 865 N N . THR A 1 110 ? 48.017 -24.086 -10.032 1.00 48.41 110 THR A N 1
ATOM 866 C CA . THR A 1 110 ? 49.415 -24.501 -10.230 1.00 48.41 110 THR A CA 1
ATOM 867 C C . THR A 1 110 ? 50.012 -24.044 -11.569 1.00 48.41 110 THR A C 1
ATOM 869 O O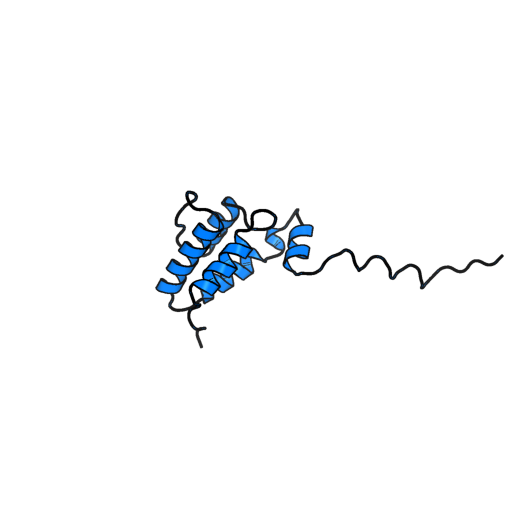 . THR A 1 110 ? 49.331 -24.114 -12.590 1.00 48.41 110 THR A O 1
ATOM 872 N N . GLY A 1 111 ? 51.313 -23.729 -11.578 1.00 37.62 111 GLY A N 1
ATOM 873 C CA . GLY A 1 111 ? 52.141 -23.576 -12.786 1.00 37.62 111 GLY A CA 1
ATOM 874 C C . GLY A 1 111 ? 53.525 -22.999 -12.462 1.00 37.62 111 GLY A C 1
ATOM 875 O O . GLY A 1 111 ? 53.715 -21.796 -12.556 1.00 37.62 111 GLY A O 1
ATOM 876 N N . VAL A 1 112 ? 54.426 -23.761 -11.831 1.00 45.25 112 VAL A N 1
ATOM 877 C CA . VAL A 1 112 ? 55.690 -24.225 -12.454 1.00 45.25 112 VAL A CA 1
ATOM 878 C C . VAL A 1 112 ? 56.099 -23.500 -13.746 1.00 45.25 112 VAL A C 1
ATOM 880 O O . VAL A 1 112 ? 55.525 -23.761 -14.799 1.00 45.25 112 VAL A O 1
ATOM 883 N N . SER A 1 113 ? 57.126 -22.649 -13.648 1.00 45.31 113 SER A N 1
ATOM 884 C CA . SER A 1 113 ? 58.398 -22.727 -14.392 1.00 45.31 113 SER A CA 1
ATOM 885 C C . SER A 1 113 ? 59.366 -21.653 -13.909 1.00 45.31 113 SER A C 1
ATOM 887 O O . SER A 1 113 ? 58.910 -20.515 -13.668 1.00 45.31 113 SER A O 1
#

Mean predicted aligned error: 11.57 Å

Solvent-accessible surface area (backbone atoms only — not comparable to full-atom values): 6976 Å² total; per-residue (Å²): 130,84,58,74,58,72,56,69,71,57,45,45,52,52,18,42,60,48,27,30,88,88,85,31,55,52,76,65,57,49,52,53,50,30,58,75,67,74,36,67,74,85,48,85,91,45,58,58,23,56,31,43,28,54,24,45,50,56,47,27,68,74,67,61,24,40,65,67,54,52,52,48,51,52,58,76,66,34,67,80,81,33,76,94,42,64,68,60,52,36,57,75,69,69,50,70,76,83,75,75,78,84,80,79,87,86,81,84,84,89,76,93,131

Organism: Mycolicibacterium flavescens (NCBI:txid1776)

Secondary structure (DSSP, 8-state):
-PPPPPPHHHHHHHHHHHT-TTTS--HHHHHHHHHHTT-----TTS-HHHHHHHHHHHHHHHHSSSHHHHHHHHHHT-GGGGTT-HHHHHHHTT--GGGSSSSSSSS------

Nearest PDB structures (foldseek):
  3i5g-assembly1_C  TM=4.578E-01  e=8.061E+00  Todarodes pacificus
  4ext-assembly2_A-2  TM=2.842E-01  e=8.061E+00  Homo sapiens

Sequence (113 aa):
MPEQAWKLGTLTAVAQVLGDTQDGLNGYQIGQLLGRLNMEDPGAGLTKWKRLEEAFVRRQNTDGHPQRIITFIQHAMDPTNYVGRPELFTLRQGLRPAEWCTSRDLINGTGVS